Protein AF-X1U6C3-F1 (afdb_monomer)

Sequence (49 aa):
NLQSEICNMQSSVVWDGTDDMHRAVPAGVYFVDFKAGDYKKVEKAILLR

Mean predicted aligned error: 8.12 Å

Nearest PDB structures (foldseek):
  6v92-assembly1_L  TM=5.314E-01  e=7.406E+00  Saccharomyces cerevisiae S288C
  8iyj-assembly1_Q1  TM=3.729E-01  e=6.931E+00  Mus musculus

Foldse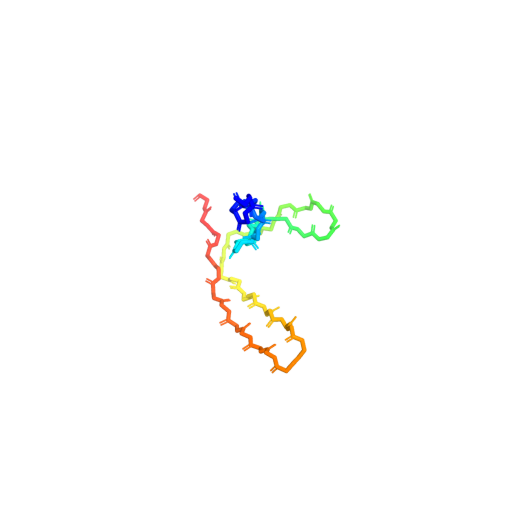ek 3Di:
DDPPPVPPPVPDDDDPQADPVRHHDDFDKDWDWDDDPPDTDIDIDGGDD

Solvent-accessible surface area (backbone atoms only — not comparable to full-atom values): 3551 Å² total; per-residue (Å²): 132,91,77,77,69,76,69,84,71,75,86,73,86,86,82,90,55,54,49,100,84,73,44,76,60,77,72,44,81,45,76,46,82,47,76,58,90,92,46,72,48,78,47,82,45,75,47,81,128

Structure (mmCIF, N/CA/C/O backbone):
data_AF-X1U6C3-F1
#
_entry.id   AF-X1U6C3-F1
#
loop_
_atom_site.group_PDB
_atom_site.id
_atom_site.type_symbol
_atom_site.label_atom_id
_atom_site.label_alt_id
_atom_site.label_comp_id
_atom_site.label_asym_id
_atom_site.label_entity_id
_atom_site.label_seq_id
_atom_site.pdbx_PDB_ins_code
_atom_site.Cartn_x
_atom_site.Cartn_y
_atom_site.Cartn_z
_atom_site.occupancy
_atom_site.B_iso_or_equiv
_atom_site.auth_seq_id
_atom_site.auth_comp_id
_atom_site.auth_asym_id
_atom_site.auth_atom_id
_atom_site.pdbx_PDB_model_num
ATOM 1 N N . ASN A 1 1 ? -0.982 31.953 22.073 1.00 45.59 1 ASN A N 1
ATOM 2 C CA . ASN A 1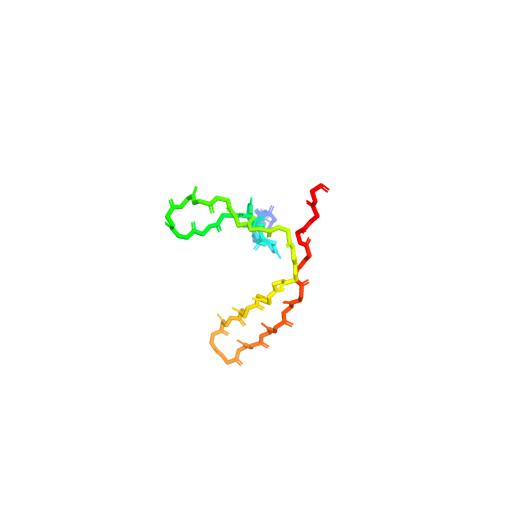 1 ? -1.055 30.591 22.630 1.00 45.59 1 ASN A CA 1
ATOM 3 C C . ASN A 1 1 ? -0.897 29.646 21.450 1.00 45.59 1 ASN A C 1
ATOM 5 O O . ASN A 1 1 ? -1.794 29.583 20.618 1.00 45.59 1 ASN A O 1
ATOM 9 N N . LEU A 1 2 ? 0.322 29.129 21.266 1.00 50.47 2 LEU A N 1
ATOM 10 C CA . LEU A 1 2 ? 0.738 28.345 20.102 1.00 50.47 2 LEU A CA 1
ATOM 11 C C . LEU A 1 2 ? 0.043 26.981 20.132 1.00 50.47 2 LEU A C 1
ATOM 13 O O . LEU A 1 2 ? 0.520 26.068 20.793 1.00 50.47 2 LEU A O 1
ATOM 17 N N . GLN A 1 3 ? -1.072 26.839 19.424 1.00 50.75 3 GLN A N 1
ATOM 18 C CA . GLN A 1 3 ? -1.694 25.529 19.208 1.00 50.75 3 GLN A CA 1
ATOM 19 C C . GLN A 1 3 ? -1.944 25.243 17.725 1.00 50.75 3 GLN A C 1
ATOM 21 O O . GLN A 1 3 ? -2.808 24.458 17.356 1.00 50.75 3 GLN A O 1
ATOM 26 N N . SER A 1 4 ? -1.149 25.880 16.870 1.00 48.28 4 SER A N 1
ATOM 27 C CA . SER A 1 4 ? -0.868 25.388 15.529 1.00 48.28 4 SER A CA 1
ATOM 28 C C . SER A 1 4 ? 0.592 24.942 15.480 1.00 48.28 4 SER A C 1
ATOM 30 O O . SER A 1 4 ? 1.355 25.357 14.610 1.00 48.28 4 SER A O 1
ATOM 32 N N . GLU A 1 5 ? 1.005 24.109 16.440 1.00 49.59 5 GLU A N 1
ATOM 33 C CA . GLU A 1 5 ? 1.933 23.055 16.055 1.00 49.59 5 GLU A CA 1
ATOM 34 C C . GLU A 1 5 ? 1.152 22.265 15.018 1.00 49.59 5 GLU A C 1
ATOM 36 O O . GLU A 1 5 ? 0.134 21.643 15.320 1.00 49.59 5 GLU A O 1
ATOM 41 N N . ILE A 1 6 ? 1.534 22.444 13.758 1.00 57.44 6 ILE A N 1
ATOM 42 C CA . ILE A 1 6 ? 1.108 21.588 12.668 1.00 57.44 6 ILE A CA 1
ATOM 43 C C . ILE A 1 6 ? 1.599 20.211 13.094 1.00 57.44 6 ILE A C 1
ATOM 45 O O . ILE A 1 6 ? 2.742 19.842 12.833 1.00 57.44 6 ILE A O 1
ATOM 49 N N . CYS A 1 7 ? 0.771 19.486 13.849 1.00 56.31 7 CYS A N 1
ATOM 50 C CA . CYS A 1 7 ? 0.946 18.069 14.050 1.00 56.31 7 CYS A CA 1
ATOM 51 C C . CYS A 1 7 ? 1.141 17.547 12.638 1.00 56.31 7 CYS A C 1
ATOM 53 O O . CYS A 1 7 ? 0.273 17.757 11.786 1.00 56.31 7 CYS A O 1
ATOM 55 N N . ASN A 1 8 ? 2.302 16.961 12.365 1.00 57.84 8 ASN A N 1
ATOM 56 C CA . ASN A 1 8 ? 2.587 16.273 11.118 1.00 57.84 8 ASN A CA 1
ATOM 57 C C . ASN A 1 8 ? 1.696 15.019 11.073 1.00 57.84 8 ASN A C 1
ATOM 59 O O . ASN A 1 8 ? 2.179 13.893 11.146 1.00 57.84 8 ASN A O 1
ATOM 63 N N . MET A 1 9 ? 0.375 15.227 11.072 1.00 59.22 9 MET A N 1
ATOM 64 C CA . MET A 1 9 ? -0.667 14.237 10.903 1.00 59.22 9 MET A CA 1
ATOM 65 C C . MET A 1 9 ? -0.526 13.813 9.462 1.00 59.22 9 MET A C 1
ATOM 67 O O . MET A 1 9 ? -1.141 14.379 8.560 1.00 59.22 9 MET A O 1
ATOM 71 N N . GLN A 1 10 ? 0.395 12.881 9.258 1.00 61.03 10 GLN A N 1
ATOM 72 C CA . GLN A 1 10 ? 0.640 12.243 7.991 1.00 61.03 10 GLN A CA 1
ATOM 73 C C . GLN A 1 10 ? -0.698 11.641 7.557 1.00 61.03 10 GLN A C 1
ATOM 75 O O . GLN A 1 10 ? -1.162 10.641 8.097 1.00 61.03 10 GLN A O 1
ATOM 80 N N . SER A 1 11 ? -1.382 12.343 6.659 1.00 74.44 11 SER A N 1
ATOM 81 C CA . SER A 1 11 ? -2.709 11.983 6.163 1.00 74.44 11 SER A CA 1
ATOM 82 C C . SER A 1 11 ? -2.624 11.113 4.911 1.00 74.44 11 SER A C 1
ATOM 84 O O . SER A 1 11 ? -3.649 10.724 4.353 1.00 74.44 11 SER A O 1
ATOM 86 N N . SER A 1 12 ? -1.403 10.800 4.470 1.00 81.38 12 SER A N 1
ATOM 87 C CA . SER A 1 12 ? -1.114 9.998 3.292 1.00 81.38 12 SER A CA 1
ATOM 88 C C . SER A 1 12 ? -0.100 8.900 3.603 1.00 81.38 12 SER A C 1
ATOM 90 O O . SER A 1 12 ? 0.878 9.097 4.321 1.00 81.38 12 SER A O 1
ATOM 92 N N . VAL A 1 13 ? -0.347 7.730 3.018 1.00 84.44 13 VAL A N 1
ATOM 93 C CA . VAL A 1 13 ? 0.589 6.607 2.968 1.00 84.44 13 VAL A CA 1
ATOM 94 C C . VAL A 1 13 ? 0.934 6.398 1.501 1.00 84.44 13 VAL A C 1
ATOM 96 O O . VAL A 1 13 ? 0.038 6.333 0.659 1.00 84.44 13 VAL A O 1
ATOM 99 N N . VAL A 1 14 ? 2.227 6.323 1.193 1.00 87.19 14 VAL A N 1
ATOM 100 C CA . VAL A 1 14 ? 2.726 6.056 -0.158 1.00 87.19 14 VAL A CA 1
ATOM 101 C C . VAL A 1 14 ? 3.301 4.650 -0.171 1.00 87.19 14 VAL A C 1
ATOM 103 O O . VAL A 1 14 ? 4.158 4.326 0.646 1.00 87.19 14 VAL A O 1
ATOM 106 N N . TRP A 1 15 ? 2.822 3.825 -1.096 1.00 92.25 15 TRP A N 1
ATOM 107 C CA . TRP A 1 15 ? 3.428 2.535 -1.393 1.00 92.25 15 TRP A CA 1
ATOM 108 C C . TRP A 1 15 ? 4.442 2.706 -2.524 1.00 92.25 15 TRP A C 1
ATOM 110 O O . TRP A 1 15 ? 4.132 3.312 -3.550 1.00 92.25 15 TRP A O 1
ATOM 120 N N . ASP A 1 16 ? 5.648 2.185 -2.331 1.00 93.69 16 ASP A N 1
ATOM 121 C CA . ASP A 1 16 ? 6.778 2.320 -3.255 1.00 93.69 16 ASP A CA 1
ATOM 122 C C . ASP A 1 16 ? 6.808 1.244 -4.356 1.00 93.69 16 ASP A C 1
ATOM 124 O O . ASP A 1 16 ? 7.719 1.217 -5.183 1.00 93.69 16 ASP A O 1
ATOM 128 N N . GLY A 1 17 ? 5.805 0.363 -4.393 1.00 95.56 17 GLY A N 1
ATOM 129 C CA . GLY A 1 17 ? 5.747 -0.729 -5.360 1.00 95.56 17 GLY A CA 1
ATOM 130 C C . GLY A 1 17 ? 6.638 -1.917 -4.992 1.00 95.56 17 GLY A C 1
ATOM 131 O O . GLY A 1 17 ? 6.986 -2.700 -5.881 1.00 95.56 17 GLY A O 1
ATOM 132 N N . THR A 1 18 ? 7.018 -2.065 -3.719 1.00 96.75 18 THR A N 1
ATOM 133 C CA . THR A 1 18 ? 7.778 -3.219 -3.221 1.00 96.75 18 THR A CA 1
ATOM 134 C C . THR A 1 18 ? 6.976 -4.090 -2.252 1.00 96.75 18 THR A C 1
ATOM 136 O O . THR A 1 18 ? 5.981 -3.653 -1.672 1.00 96.75 18 THR A O 1
ATOM 139 N N . ASP A 1 19 ? 7.363 -5.363 -2.146 1.00 95.31 19 ASP A N 1
ATOM 140 C CA . ASP A 1 19 ? 6.865 -6.286 -1.123 1.00 95.31 19 ASP A CA 1
ATOM 141 C C . ASP A 1 19 ? 7.704 -6.224 0.168 1.00 95.31 19 ASP A C 1
ATOM 143 O O . ASP A 1 19 ? 8.716 -5.528 0.243 1.00 95.31 19 ASP A O 1
ATOM 147 N N . ASP A 1 20 ? 7.327 -7.010 1.178 1.00 96.44 20 ASP A N 1
ATOM 148 C CA . ASP A 1 20 ? 8.004 -7.039 2.486 1.00 96.44 20 ASP A CA 1
ATOM 149 C C . ASP A 1 20 ? 9.483 -7.474 2.415 1.00 96.44 20 ASP A C 1
ATOM 151 O O . ASP A 1 20 ? 10.270 -7.219 3.328 1.00 96.44 20 ASP A O 1
ATOM 155 N N . MET A 1 21 ? 9.891 -8.113 1.315 1.00 97.62 21 MET A N 1
ATOM 156 C CA . MET A 1 21 ? 11.273 -8.519 1.056 1.00 97.62 21 MET A CA 1
ATOM 157 C C . MET A 1 21 ? 12.027 -7.472 0.219 1.00 97.62 21 MET A C 1
ATOM 159 O O . MET A 1 21 ? 13.105 -7.770 -0.297 1.00 97.62 21 MET A O 1
ATOM 163 N N . HIS A 1 22 ? 11.475 -6.260 0.083 1.00 96.56 22 HIS A N 1
ATOM 164 C CA . HIS A 1 22 ? 11.996 -5.150 -0.720 1.00 96.56 22 HIS A CA 1
ATOM 165 C C . HIS A 1 22 ? 12.130 -5.491 -2.212 1.00 96.56 22 HIS A C 1
ATOM 167 O O . HIS A 1 22 ? 12.965 -4.930 -2.929 1.00 96.56 22 HIS A O 1
ATOM 173 N N . ARG A 1 23 ? 11.320 -6.430 -2.713 1.00 97.56 23 ARG A N 1
ATOM 174 C CA . ARG A 1 23 ? 1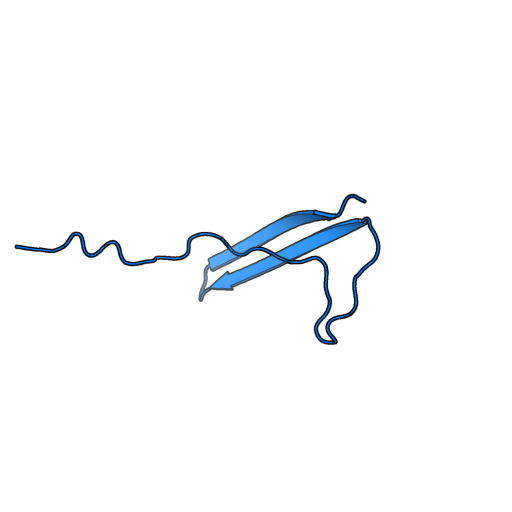1.316 -6.804 -4.131 1.00 97.56 23 ARG A CA 1
ATOM 175 C C . ARG A 1 23 ? 10.251 -6.003 -4.856 1.00 97.56 23 ARG A C 1
ATOM 177 O O . ARG A 1 23 ? 9.107 -5.942 -4.417 1.00 97.56 23 ARG A O 1
ATOM 184 N N . ALA A 1 24 ? 10.615 -5.425 -5.997 1.00 97.19 24 ALA A N 1
ATOM 185 C CA . ALA A 1 24 ? 9.663 -4.711 -6.836 1.00 97.19 24 ALA A CA 1
ATOM 186 C C . ALA A 1 24 ? 8.579 -5.663 -7.359 1.00 97.19 24 ALA A C 1
ATOM 188 O O . ALA A 1 24 ? 8.890 -6.718 -7.918 1.00 97.19 24 ALA A O 1
ATOM 189 N N . VAL A 1 25 ? 7.314 -5.265 -7.238 1.00 97.44 25 VAL A N 1
ATOM 190 C CA . VAL A 1 25 ? 6.194 -6.067 -7.735 1.00 97.44 25 VAL A CA 1
ATOM 191 C C . VAL A 1 25 ? 5.866 -5.736 -9.205 1.00 97.44 25 VAL A C 1
ATOM 193 O O . VAL A 1 25 ? 6.260 -4.675 -9.717 1.00 97.44 25 VAL A O 1
ATOM 196 N N . PRO A 1 26 ? 5.174 -6.631 -9.937 1.00 97.75 26 PRO A N 1
ATOM 197 C CA . PRO A 1 26 ? 4.770 -6.382 -11.322 1.00 97.75 26 PRO A CA 1
ATOM 198 C C . PRO A 1 26 ? 3.818 -5.187 -11.472 1.00 97.75 26 PRO A C 1
ATOM 200 O O . PRO A 1 26 ? 3.084 -4.844 -10.547 1.00 97.75 26 PRO A O 1
ATOM 203 N N . ALA A 1 27 ? 3.770 -4.580 -12.660 1.00 97.94 27 ALA A N 1
ATOM 204 C CA . ALA A 1 27 ? 2.704 -3.631 -12.987 1.00 97.94 27 ALA A CA 1
ATOM 205 C C . ALA A 1 27 ? 1.332 -4.318 -12.870 1.00 97.94 27 ALA A C 1
ATOM 207 O O . ALA A 1 27 ? 1.179 -5.478 -13.257 1.00 97.94 27 ALA A O 1
ATOM 208 N N . GLY A 1 28 ? 0.340 -3.619 -12.323 1.00 97.62 28 GLY A N 1
ATOM 209 C CA . GLY A 1 28 ? -0.953 -4.231 -12.044 1.00 97.62 28 GLY A CA 1
ATOM 210 C C . GLY A 1 28 ? -1.852 -3.417 -11.125 1.00 97.62 28 GLY A C 1
ATOM 211 O O . GLY A 1 28 ? -1.517 -2.312 -10.695 1.00 97.62 28 GLY A O 1
ATOM 212 N N . VAL A 1 29 ? -3.021 -3.990 -10.847 1.00 97.12 29 VAL A N 1
ATOM 213 C CA . VAL A 1 29 ? -4.005 -3.446 -9.911 1.00 97.12 29 VAL A CA 1
ATOM 214 C C . VAL A 1 29 ? -3.833 -4.131 -8.561 1.00 97.12 29 VAL A C 1
ATOM 216 O O . VAL A 1 29 ? -3.857 -5.356 -8.480 1.00 97.12 29 VAL A O 1
ATOM 219 N N . TYR A 1 30 ? -3.711 -3.327 -7.513 1.00 96.31 30 TYR A N 1
ATOM 220 C CA . TYR A 1 30 ? -3.547 -3.760 -6.132 1.00 96.31 30 TYR A CA 1
ATOM 221 C C . TYR A 1 30 ? -4.658 -3.160 -5.271 1.00 96.31 30 TYR A C 1
ATOM 223 O O . TYR A 1 30 ? -5.184 -2.089 -5.576 1.00 96.31 30 TYR A O 1
ATOM 231 N N . PHE A 1 31 ? -5.019 -3.847 -4.192 1.00 96.31 31 PHE A N 1
ATOM 232 C CA . PHE A 1 31 ? -5.996 -3.358 -3.223 1.00 96.31 31 PHE A CA 1
ATOM 233 C C . PHE A 1 31 ? -5.301 -3.089 -1.893 1.00 96.31 31 PHE A C 1
ATOM 235 O O . PHE A 1 31 ? -4.560 -3.933 -1.395 1.00 96.31 31 PHE A O 1
ATOM 242 N N . VAL A 1 32 ? -5.555 -1.913 -1.328 1.00 94.12 32 VAL A N 1
ATOM 243 C CA . VAL A 1 32 ? -5.043 -1.480 -0.029 1.00 94.12 32 VAL A CA 1
ATOM 244 C C . VAL A 1 32 ? -6.174 -1.606 0.981 1.00 94.12 32 VAL A C 1
ATOM 246 O O . VAL A 1 32 ? -7.179 -0.910 0.858 1.00 94.12 32 VAL A O 1
ATOM 249 N N . ASP A 1 33 ? -6.018 -2.492 1.964 1.00 95.38 33 ASP A N 1
ATOM 250 C CA . ASP A 1 33 ? -6.938 -2.647 3.096 1.00 95.38 33 ASP A CA 1
ATOM 251 C C . ASP A 1 33 ? -6.399 -1.868 4.304 1.00 95.38 33 ASP A C 1
ATOM 253 O O . ASP A 1 33 ? -5.380 -2.234 4.889 1.00 95.38 33 ASP A O 1
ATOM 257 N N . PHE A 1 34 ? -7.072 -0.775 4.662 1.00 92.31 34 PHE A N 1
ATOM 258 C CA . PHE A 1 34 ? -6.722 0.076 5.794 1.00 92.31 34 PHE A CA 1
ATOM 259 C C . PHE A 1 34 ? -7.702 -0.128 6.951 1.00 92.31 34 PHE A C 1
ATOM 261 O O . PHE A 1 34 ? -8.919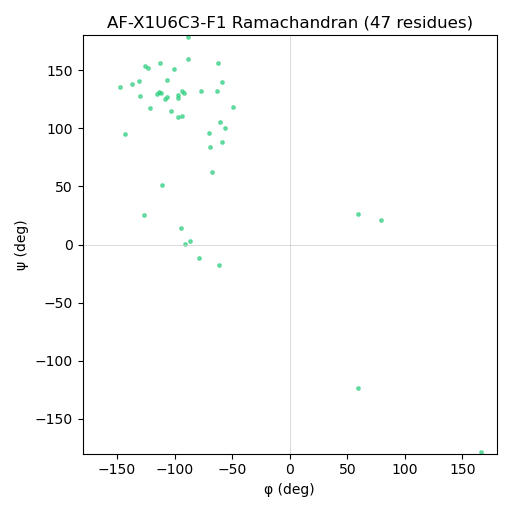 0.008 6.790 1.00 92.31 34 PHE A O 1
ATOM 268 N N . LYS A 1 35 ? -7.163 -0.408 8.141 1.00 94.94 35 LYS A N 1
ATOM 269 C CA . LYS A 1 35 ? -7.927 -0.695 9.362 1.00 94.94 35 LYS A CA 1
ATOM 270 C C . LYS A 1 35 ? -7.421 0.163 10.521 1.00 94.94 35 LYS A C 1
ATOM 272 O O . LYS A 1 35 ? -6.229 0.150 10.811 1.00 94.94 35 LYS A O 1
ATOM 277 N N . ALA A 1 36 ? -8.327 0.868 11.200 1.00 92.12 36 ALA A N 1
ATOM 278 C CA . 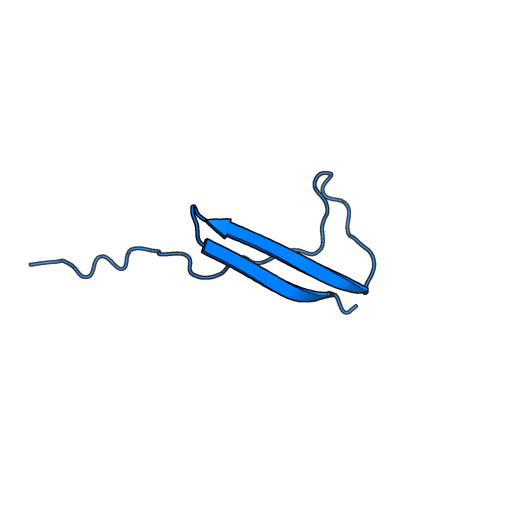ALA A 1 36 ? -8.024 1.694 12.370 1.00 92.12 36 ALA A CA 1
ATOM 279 C C . ALA A 1 36 ? -9.164 1.610 13.402 1.00 92.12 36 ALA A C 1
ATOM 281 O O . ALA A 1 36 ? -10.164 2.319 13.304 1.00 92.12 36 ALA A O 1
ATOM 282 N N . GLY A 1 37 ? -9.033 0.714 14.385 1.00 94.81 37 GLY A N 1
ATOM 283 C CA . GLY A 1 37 ? -10.138 0.388 15.295 1.00 94.81 37 GLY A CA 1
ATOM 284 C C . GLY A 1 37 ? -11.345 -0.145 14.515 1.00 94.81 37 GLY A C 1
ATOM 285 O O . GLY A 1 37 ? -11.209 -1.089 13.735 1.00 94.81 37 GLY A O 1
ATOM 286 N N . ASP A 1 38 ? -12.500 0.500 14.680 1.00 96.56 38 ASP A N 1
ATOM 287 C CA . ASP A 1 38 ? -13.734 0.156 13.957 1.00 96.56 38 ASP A CA 1
ATOM 288 C C . ASP A 1 38 ? -13.773 0.700 12.518 1.00 96.56 38 ASP A C 1
ATOM 290 O O . ASP A 1 38 ? -14.619 0.299 11.715 1.00 96.56 38 ASP A O 1
ATOM 294 N N . TYR A 1 39 ? -12.849 1.594 12.158 1.00 93.50 39 TYR A N 1
ATOM 295 C CA . TYR A 1 39 ? -12.746 2.127 10.806 1.00 93.50 39 TYR A CA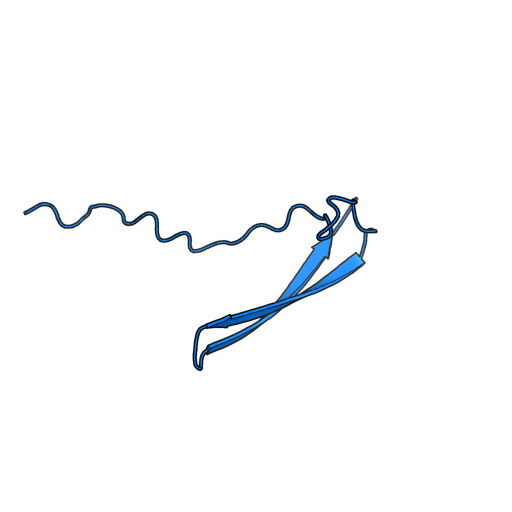 1
ATOM 296 C C . TYR A 1 39 ? -12.095 1.115 9.860 1.00 93.50 39 TYR A C 1
ATOM 298 O O . TYR A 1 39 ? -11.029 0.564 10.150 1.00 93.50 39 TYR A O 1
ATOM 306 N N . LYS A 1 40 ? -12.716 0.908 8.696 1.00 96.25 40 LYS A N 1
ATOM 307 C CA . LYS A 1 40 ? -12.208 0.052 7.619 1.00 96.25 40 LYS A CA 1
ATOM 308 C C . LYS A 1 40 ? -12.401 0.741 6.279 1.00 96.25 40 LYS A C 1
ATOM 310 O O . LYS A 1 40 ? -13.466 1.302 6.023 1.00 96.25 40 LYS A O 1
ATOM 315 N N . LYS A 1 41 ? -11.395 0.660 5.415 1.00 94.69 41 LYS A N 1
ATOM 316 C CA . LYS A 1 41 ? -11.452 1.210 4.063 1.00 94.69 41 LYS A CA 1
ATOM 317 C C . LYS A 1 41 ? -10.621 0.363 3.111 1.00 94.69 41 LYS A C 1
ATOM 319 O O . LYS A 1 41 ? -9.489 0.022 3.428 1.00 94.69 41 LYS A O 1
ATOM 324 N N . VAL A 1 42 ? -11.177 0.072 1.938 1.00 96.38 42 VAL A N 1
ATOM 325 C CA . VAL A 1 42 ? -10.447 -0.564 0.838 1.00 96.38 42 VAL A CA 1
ATOM 326 C C . VAL A 1 42 ? -10.307 0.439 -0.296 1.00 96.38 42 VAL A C 1
ATOM 328 O O . VAL A 1 42 ? -11.296 1.048 -0.700 1.00 96.38 42 VAL A O 1
ATOM 331 N N . GLU A 1 43 ? -9.090 0.603 -0.803 1.00 95.38 43 GLU A N 1
ATOM 332 C CA . GLU A 1 43 ? -8.776 1.468 -1.942 1.00 95.38 43 GLU A CA 1
ATOM 333 C C . GLU A 1 43 ? -8.043 0.698 -3.039 1.00 95.38 43 GLU A C 1
ATOM 335 O O . GLU A 1 43 ? -7.357 -0.290 -2.777 1.00 95.38 43 GLU A O 1
ATOM 340 N N . LYS A 1 44 ? -8.179 1.159 -4.285 1.00 95.38 44 LYS A N 1
ATOM 341 C CA . LYS A 1 44 ? -7.487 0.575 -5.440 1.00 95.38 44 LYS A CA 1
ATOM 342 C C . LYS A 1 44 ? -6.226 1.375 -5.760 1.00 95.38 44 LYS A C 1
ATOM 344 O O . LYS A 1 44 ? -6.311 2.570 -6.028 1.00 95.38 44 LYS A O 1
ATOM 349 N N . ALA A 1 45 ? -5.086 0.698 -5.832 1.00 93.88 45 ALA A N 1
ATOM 350 C CA . ALA A 1 45 ? -3.825 1.234 -6.330 1.00 93.88 45 ALA A CA 1
ATOM 351 C C . ALA A 1 45 ? -3.511 0.650 -7.715 1.00 93.88 45 ALA A C 1
ATOM 353 O O . ALA A 1 45 ? -3.767 -0.525 -7.982 1.00 93.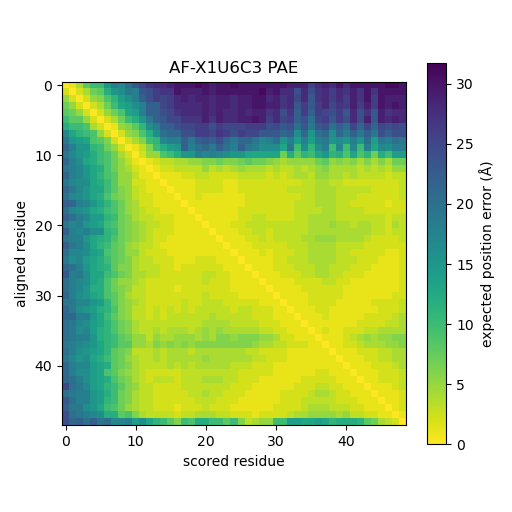88 45 ALA A O 1
ATOM 354 N N . ILE A 1 46 ? -2.965 1.471 -8.612 1.00 94.81 46 ILE A N 1
ATOM 355 C CA . ILE A 1 46 ? -2.547 1.041 -9.950 1.00 94.81 46 ILE A CA 1
ATOM 356 C C . ILE A 1 46 ? -1.059 1.336 -10.082 1.00 94.81 46 ILE A C 1
ATOM 358 O O . ILE A 1 46 ? -0.654 2.495 -10.033 1.00 94.81 46 ILE A O 1
ATOM 362 N N . LEU A 1 47 ? -0.260 0.286 -10.258 1.00 96.00 47 LEU A N 1
ATOM 363 C CA . LEU A 1 47 ? 1.161 0.409 -10.549 1.00 96.00 47 LEU A CA 1
ATOM 364 C C . LEU A 1 47 ? 1.361 0.371 -12.066 1.00 96.00 47 LEU A C 1
ATOM 366 O O . LEU A 1 47 ? 1.156 -0.669 -12.695 1.00 96.00 47 LEU A O 1
ATOM 370 N N . LEU A 1 48 ? 1.754 1.512 -12.632 1.00 93.38 48 LEU A N 1
ATOM 371 C CA . LEU A 1 48 ? 2.131 1.671 -14.038 1.00 93.38 48 LEU A CA 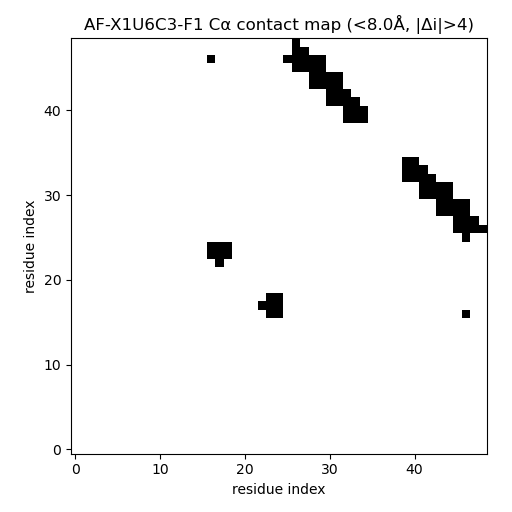1
ATOM 372 C C . LEU A 1 48 ? 3.663 1.678 -14.165 1.00 93.38 48 LEU A C 1
ATOM 374 O O . LEU A 1 48 ? 4.354 2.075 -13.226 1.00 93.38 48 LEU A O 1
ATOM 378 N N . ARG A 1 49 ? 4.184 1.231 -15.310 1.00 81.81 49 ARG A N 1
ATOM 379 C CA . ARG A 1 49 ? 5.613 1.228 -15.657 1.00 81.81 49 ARG A CA 1
ATOM 380 C C . ARG A 1 49 ? 5.811 1.771 -17.061 1.00 81.81 49 ARG A C 1
ATOM 382 O O . ARG A 1 49 ? 4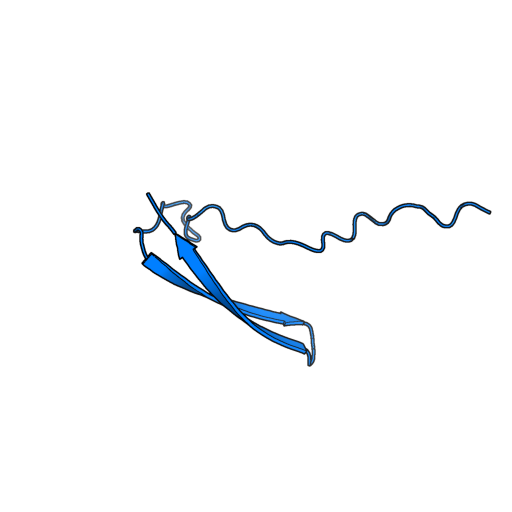.897 1.547 -17.887 1.00 81.81 49 ARG A O 1
#

Organism: NCBI:txid412755

Secondary structure (DSSP, 8-state):
----------------SB-TTSPBPPSEEEEEEEEETTEEEEEEEEE--

Radius of gyration: 15.6 Å; Cα contacts (8 Å, |Δi|>4): 41; chains: 1; bounding box: 26×39×38 Å

pLDDT: mean 85.61, std 16.96, range [45.59, 97.94]